Protein AF-A0AAE4SV20-F1 (afdb_monomer)

Mean predicted aligned error: 10.87 Å

Solvent-accessible surface area (backbone atoms only — not comparable to full-atom values): 6575 Å² total; per-residue (Å²): 108,73,64,51,38,49,32,28,48,52,28,30,52,19,31,52,41,28,34,58,25,25,77,67,68,39,29,68,63,13,32,51,26,28,52,53,27,50,54,28,48,50,54,37,52,72,72,39,57,82,88,39,70,65,32,53,52,49,54,52,50,49,49,48,36,53,50,26,35,57,27,17,76,68,74,36,56,45,90,57,42,65,64,46,33,52,52,30,47,52,52,27,53,54,43,52,51,51,55,66,70,57,62,90,67,77,57,73,74,61,60,56,64,64,65,69,76,77,81,81,84,86,130

pLDDT: mean 79.19, std 17.32, range [39.66, 94.44]

Organism: NCBI:txid38304

Sequence (123 aa):
MAGIVHEAQDTHLCALFIKAHGEGGDYECALSAANSAAEHLQAIQAELPATSPLARDAGMLAKFVRAAQRNLSQQRPADNPDELLELATYLKERLEGADMQHPRFPCMSCMQAKRGLRAKETI

Foldseek 3Di:
DVLLLVLLVLLLVLLVQLVVCLVVLVLVSNLVSLVSNLVSLVVNLVPDDPPDVLNVLSVVLNVQSVQSNVQSVVSHRRPCSPVSNVSSVVSNVVVVVVVVVPDPDDPPVVVVVVVVPPPDDDD

Structure (mmCIF, N/CA/C/O backbone):
data_AF-A0AAE4SV20-F1
#
_entry.id   AF-A0AAE4SV20-F1
#
loop_
_atom_site.group_PDB
_atom_site.id
_atom_site.type_symbol
_atom_site.label_atom_id
_atom_site.label_alt_id
_atom_site.label_comp_id
_atom_site.label_asym_id
_atom_site.label_entity_id
_atom_site.label_seq_id
_atom_site.pdbx_PDB_ins_code
_atom_site.Cartn_x
_atom_site.Cartn_y
_atom_site.Cartn_z
_atom_site.occupancy
_atom_site.B_iso_or_equiv
_atom_site.auth_seq_id
_atom_site.auth_comp_id
_atom_site.auth_asym_id
_atom_site.auth_atom_id
_atom_site.pdbx_PDB_model_num
ATOM 1 N N . MET A 1 1 ? -3.532 -4.154 19.473 1.00 58.47 1 MET A N 1
ATOM 2 C CA . MET A 1 1 ? -3.154 -2.890 18.802 1.00 58.47 1 MET A CA 1
ATOM 3 C C . MET A 1 1 ? -1.693 -2.879 18.375 1.00 58.47 1 MET A C 1
ATOM 5 O O . MET A 1 1 ? -1.462 -2.493 17.244 1.00 58.47 1 MET A O 1
ATOM 9 N N . ALA A 1 2 ? -0.743 -3.397 19.168 1.00 64.44 2 ALA A N 1
ATOM 10 C CA . ALA A 1 2 ? 0.655 -3.531 18.727 1.00 64.44 2 ALA A CA 1
ATOM 11 C C . ALA A 1 2 ? 0.847 -4.332 17.414 1.00 64.44 2 ALA A C 1
ATOM 13 O O . ALA A 1 2 ? 1.720 -3.977 16.635 1.00 64.44 2 ALA A O 1
ATOM 14 N N . GLY A 1 3 ? 0.013 -5.352 17.143 1.00 75.88 3 GLY A N 1
ATOM 15 C CA . GLY A 1 3 ? 0.014 -6.093 15.868 1.00 75.88 3 GLY A CA 1
ATOM 16 C C . GLY A 1 3 ? -0.294 -5.186 14.675 1.00 75.88 3 GLY A C 1
ATOM 17 O O . GLY A 1 3 ? 0.568 -4.960 13.842 1.00 75.88 3 GLY A O 1
ATOM 18 N N . ILE A 1 4 ? -1.465 -4.544 14.673 1.00 81.88 4 ILE A N 1
ATOM 19 C CA . ILE A 1 4 ? -1.888 -3.577 13.639 1.00 81.88 4 ILE A CA 1
ATOM 20 C C . ILE A 1 4 ? -0.873 -2.449 13.383 1.00 81.88 4 ILE A C 1
ATOM 22 O O . ILE A 1 4 ? -0.721 -2.008 12.247 1.00 81.88 4 ILE A O 1
ATOM 26 N N . VAL A 1 5 ? -0.197 -1.955 14.429 1.00 82.25 5 VAL A N 1
ATOM 27 C CA . VAL A 1 5 ? 0.846 -0.921 14.293 1.00 82.25 5 VAL A CA 1
ATOM 28 C C . VAL A 1 5 ? 2.073 -1.481 13.574 1.00 82.25 5 VAL A C 1
ATOM 30 O O . VAL A 1 5 ? 2.603 -0.819 12.686 1.00 82.25 5 VAL A O 1
ATOM 33 N N . HIS A 1 6 ? 2.494 -2.700 13.914 1.00 85.81 6 HIS A N 1
ATOM 34 C CA . HIS A 1 6 ? 3.606 -3.372 13.246 1.00 85.81 6 HIS A CA 1
ATOM 35 C C . HIS A 1 6 ? 3.292 -3.648 11.770 1.00 85.81 6 HIS A C 1
ATOM 37 O O . HIS A 1 6 ? 4.060 -3.257 10.897 1.00 85.81 6 HIS A O 1
ATOM 43 N N . GLU A 1 7 ? 2.101 -4.173 11.477 1.00 85.81 7 GLU A N 1
ATOM 44 C CA . GLU A 1 7 ? 1.644 -4.404 10.101 1.00 85.81 7 GLU A CA 1
ATOM 45 C C . GLU A 1 7 ? 1.592 -3.100 9.281 1.00 85.81 7 GLU A C 1
ATOM 47 O O . GLU A 1 7 ? 1.907 -3.072 8.089 1.00 85.81 7 GLU A O 1
ATOM 52 N N . ALA A 1 8 ? 1.220 -1.978 9.907 1.00 85.12 8 ALA A N 1
ATOM 53 C CA . ALA A 1 8 ? 1.215 -0.673 9.247 1.00 85.12 8 ALA A CA 1
ATOM 54 C C . ALA A 1 8 ? 2.629 -0.136 8.978 1.00 85.12 8 ALA A C 1
ATOM 56 O O . ALA A 1 8 ? 2.855 0.504 7.947 1.00 85.12 8 ALA A O 1
ATOM 57 N N . GLN A 1 9 ? 3.585 -0.412 9.867 1.00 88.62 9 GLN A N 1
ATOM 58 C CA . GLN A 1 9 ? 5.000 -0.102 9.649 1.00 88.62 9 GLN A CA 1
ATOM 59 C C . GLN A 1 9 ? 5.572 -0.923 8.492 1.00 88.62 9 GLN A C 1
ATOM 61 O O . GLN A 1 9 ? 6.211 -0.348 7.608 1.00 88.62 9 GLN A O 1
ATOM 66 N N . ASP A 1 10 ? 5.279 -2.220 8.446 1.00 88.06 10 ASP A N 1
ATOM 67 C CA . ASP A 1 10 ? 5.723 -3.101 7.366 1.00 88.06 10 ASP A CA 1
ATOM 68 C C . ASP A 1 10 ? 5.084 -2.718 6.025 1.00 88.06 10 ASP A C 1
ATOM 70 O O . ASP A 1 10 ? 5.766 -2.651 5.000 1.00 88.06 10 ASP A O 1
ATOM 74 N N . THR A 1 11 ? 3.803 -2.336 6.029 1.00 88.56 11 THR A N 1
ATOM 75 C CA . THR A 1 11 ? 3.128 -1.782 4.843 1.00 88.56 11 THR A CA 1
ATOM 76 C C . THR A 1 11 ? 3.817 -0.503 4.350 1.00 88.56 11 THR A C 1
ATOM 78 O O . THR A 1 11 ? 4.028 -0.330 3.147 1.00 88.56 11 THR A O 1
ATOM 81 N N . HIS A 1 12 ? 4.200 0.396 5.261 1.00 90.94 12 HIS A N 1
ATOM 82 C CA . HIS A 1 12 ? 4.921 1.626 4.927 1.00 90.94 12 HIS A CA 1
ATOM 83 C C . HIS A 1 12 ? 6.331 1.346 4.382 1.00 90.94 12 HIS A C 1
ATOM 85 O O . HIS A 1 12 ? 6.752 1.979 3.412 1.00 90.94 12 HIS A O 1
ATOM 91 N N . LEU A 1 13 ? 7.048 0.370 4.946 1.00 89.62 13 LEU A N 1
ATOM 92 C CA . LEU A 1 13 ? 8.325 -0.088 4.395 1.00 89.62 13 LEU A CA 1
ATOM 93 C C . LEU A 1 13 ? 8.141 -0.644 2.980 1.00 89.62 13 LEU A C 1
ATOM 95 O O . LEU A 1 13 ? 8.865 -0.241 2.072 1.00 89.62 13 LEU A O 1
ATOM 99 N N . CYS A 1 14 ? 7.129 -1.479 2.748 1.00 89.38 14 CYS A N 1
ATOM 100 C CA . CYS A 1 14 ? 6.841 -1.995 1.412 1.00 89.38 14 CYS A CA 1
ATOM 101 C C . CYS A 1 14 ? 6.531 -0.871 0.408 1.00 89.38 14 CYS A C 1
ATOM 103 O O . CYS A 1 14 ? 7.017 -0.911 -0.719 1.00 89.38 14 CYS A O 1
ATOM 105 N N . ALA A 1 15 ? 5.787 0.163 0.813 1.00 89.31 15 ALA A N 1
ATOM 106 C CA . ALA A 1 15 ? 5.512 1.331 -0.025 1.00 89.31 15 ALA A CA 1
ATOM 107 C C . ALA A 1 15 ? 6.792 2.073 -0.456 1.00 89.31 15 ALA A C 1
ATOM 109 O O . ALA A 1 15 ? 6.935 2.425 -1.630 1.00 89.31 15 ALA A O 1
ATOM 110 N N . LEU A 1 16 ? 7.747 2.256 0.465 1.00 91.06 16 LEU A N 1
ATOM 111 C CA . LEU A 1 16 ? 9.058 2.841 0.155 1.00 91.06 16 LEU A CA 1
ATOM 112 C C . LEU A 1 16 ? 9.823 2.000 -0.872 1.00 91.06 16 LEU A C 1
ATOM 114 O O . LEU A 1 16 ? 10.391 2.552 -1.815 1.00 91.06 16 LEU A O 1
ATOM 118 N N . PHE A 1 17 ? 9.804 0.674 -0.720 1.00 86.75 17 PHE A N 1
ATOM 119 C CA . PHE A 1 17 ? 10.452 -0.243 -1.659 1.00 86.75 17 PHE A CA 1
ATOM 120 C C . PHE A 1 17 ? 9.794 -0.221 -3.042 1.00 86.75 17 PHE A C 1
ATOM 122 O O . PHE A 1 17 ? 10.502 -0.149 -4.044 1.00 86.75 17 PHE A O 1
ATOM 129 N N . ILE A 1 18 ? 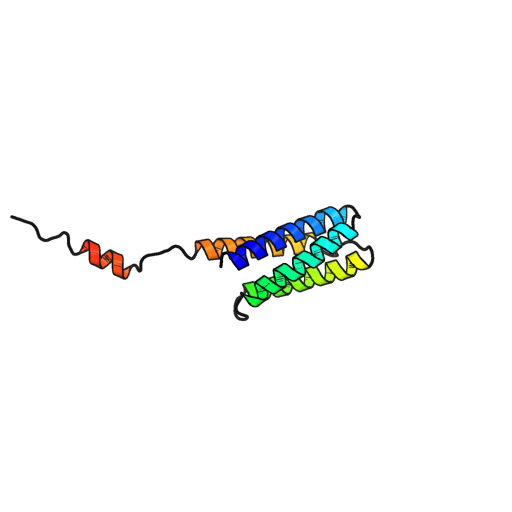8.459 -0.221 -3.116 1.00 86.75 18 ILE A N 1
ATOM 130 C CA . ILE A 1 18 ? 7.720 -0.119 -4.385 1.00 86.75 18 ILE A CA 1
ATOM 131 C C . ILE A 1 18 ? 8.113 1.157 -5.131 1.00 86.75 18 ILE A C 1
ATOM 133 O O . ILE A 1 18 ? 8.361 1.100 -6.334 1.00 86.75 18 ILE A O 1
ATOM 137 N N . LYS A 1 19 ? 8.206 2.290 -4.425 1.00 88.62 19 LYS A N 1
ATOM 138 C CA . LYS A 1 19 ? 8.637 3.558 -5.019 1.00 88.62 19 LYS A CA 1
ATOM 139 C C . LYS A 1 19 ? 10.088 3.486 -5.503 1.00 88.62 19 LYS A C 1
ATOM 141 O O . LYS A 1 19 ? 10.345 3.680 -6.687 1.00 88.62 19 LYS A O 1
ATOM 146 N N . ALA A 1 20 ? 11.021 3.148 -4.613 1.00 85.38 20 ALA A N 1
ATOM 147 C CA . ALA A 1 20 ? 12.453 3.164 -4.915 1.00 85.38 20 ALA A CA 1
ATOM 148 C C . ALA A 1 20 ? 12.840 2.192 -6.044 1.00 85.38 20 ALA A C 1
ATOM 150 O O . ALA A 1 20 ? 13.578 2.560 -6.958 1.00 85.38 20 ALA A O 1
ATOM 151 N N . HIS A 1 21 ? 12.324 0.962 -6.007 1.00 80.81 21 HIS A N 1
ATOM 152 C CA . HIS A 1 21 ? 12.645 -0.060 -7.005 1.00 80.81 21 HIS A CA 1
ATOM 153 C C . HIS A 1 21 ? 11.792 0.078 -8.274 1.00 80.81 21 HIS A C 1
ATOM 155 O O . HIS A 1 21 ? 12.290 -0.170 -9.371 1.00 80.81 21 HIS A O 1
ATOM 161 N N . GLY A 1 22 ? 10.543 0.544 -8.160 1.00 76.62 22 GLY A N 1
ATOM 162 C CA . GLY A 1 22 ? 9.675 0.803 -9.311 1.00 76.62 22 GLY A CA 1
ATOM 163 C C . GLY A 1 22 ? 10.182 1.943 -10.199 1.00 76.62 22 GLY A C 1
ATOM 164 O O . GLY A 1 22 ? 10.123 1.830 -11.423 1.00 76.62 22 GLY A O 1
ATOM 165 N N . GLU A 1 23 ? 10.732 3.005 -9.604 1.00 80.19 23 GLU A N 1
ATOM 166 C CA . GLU A 1 23 ? 11.403 4.093 -10.334 1.00 80.19 23 GLU A CA 1
ATOM 167 C C . GLU A 1 23 ? 12.774 3.660 -10.880 1.00 80.19 23 GLU A C 1
ATOM 169 O O . GLU A 1 23 ? 13.168 4.072 -11.970 1.00 80.19 23 GLU A O 1
ATOM 174 N N . GLY A 1 24 ? 13.478 2.784 -10.154 1.00 80.62 24 GLY A N 1
ATOM 175 C CA . GLY A 1 24 ? 14.770 2.220 -10.556 1.00 80.62 24 GLY A CA 1
ATOM 176 C C . GLY A 1 24 ? 14.705 1.140 -11.645 1.00 80.62 24 GLY A C 1
ATOM 177 O O . GLY A 1 24 ? 15.752 0.673 -12.089 1.00 80.62 24 GLY A O 1
ATOM 178 N N . GLY A 1 25 ? 13.505 0.735 -12.078 1.00 82.69 25 GLY A N 1
ATOM 179 C CA . GLY A 1 25 ? 13.304 -0.3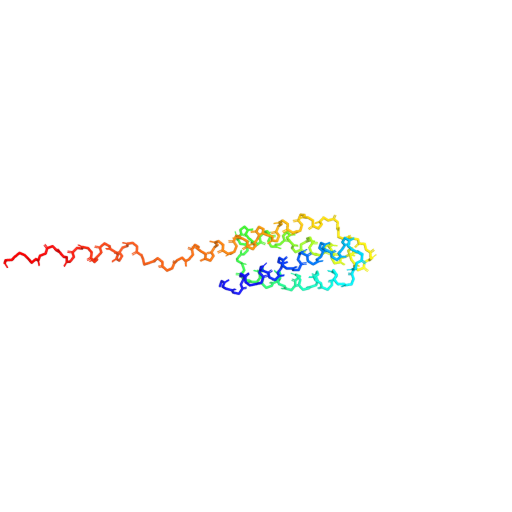23 -13.078 1.00 82.69 25 GLY A CA 1
ATOM 180 C C . GLY A 1 25 ? 13.482 -1.750 -12.545 1.00 82.69 25 GLY A C 1
ATOM 181 O O . GLY A 1 25 ? 13.445 -2.706 -13.318 1.00 82.69 25 GLY A O 1
ATOM 182 N N . ASP A 1 26 ? 13.645 -1.911 -11.233 1.00 88.56 26 ASP A N 1
ATOM 183 C CA . ASP A 1 26 ? 13.728 -3.202 -10.553 1.00 88.56 26 ASP A CA 1
ATOM 184 C C . ASP A 1 26 ? 12.319 -3.686 -10.178 1.00 88.56 26 ASP A C 1
ATOM 186 O O . ASP A 1 26 ? 11.859 -3.638 -9.031 1.00 88.56 26 ASP A O 1
ATOM 190 N N . TYR A 1 27 ? 11.584 -4.103 -11.208 1.00 86.62 27 TYR A N 1
ATOM 191 C CA . TYR A 1 27 ? 10.179 -4.473 -11.072 1.00 86.62 27 TYR A CA 1
ATOM 192 C C . TYR A 1 27 ? 9.965 -5.769 -10.284 1.00 86.62 27 TYR A C 1
ATOM 194 O O . TYR A 1 27 ? 8.893 -5.939 -9.708 1.00 86.62 27 TYR A O 1
ATOM 202 N N . GLU A 1 28 ? 10.956 -6.662 -10.213 1.00 87.38 28 GLU A N 1
ATOM 203 C CA . GLU A 1 28 ? 10.853 -7.907 -9.440 1.00 87.38 28 GLU A CA 1
ATOM 204 C C . GLU A 1 28 ? 10.894 -7.630 -7.933 1.00 87.38 28 GLU A C 1
ATOM 206 O O . GLU A 1 28 ? 10.015 -8.098 -7.199 1.00 87.38 28 GLU A O 1
ATOM 211 N N . CYS A 1 29 ? 11.841 -6.804 -7.470 1.00 85.88 29 CYS A N 1
ATOM 212 C CA . CYS A 1 29 ? 11.888 -6.391 -6.066 1.00 85.88 29 CYS A CA 1
ATOM 213 C C . CYS A 1 29 ? 10.664 -5.552 -5.686 1.00 85.88 29 CYS A C 1
ATOM 215 O O . CYS A 1 29 ? 10.057 -5.786 -4.637 1.00 85.88 29 CYS A O 1
ATOM 217 N N . ALA A 1 30 ? 10.249 -4.623 -6.555 1.00 88.56 30 ALA A N 1
ATOM 218 C CA . ALA A 1 30 ? 9.046 -3.826 -6.327 1.00 88.56 30 ALA A CA 1
ATOM 219 C C . A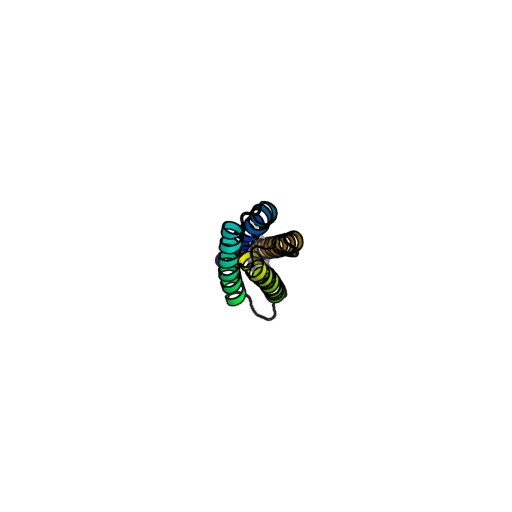LA A 1 30 ? 7.776 -4.697 -6.270 1.00 88.56 30 ALA A C 1
ATOM 221 O O . ALA A 1 30 ? 6.902 -4.459 -5.436 1.00 88.56 30 ALA A O 1
ATOM 222 N N . LEU A 1 31 ? 7.663 -5.724 -7.123 1.00 91.25 31 LEU A N 1
ATOM 223 C CA . LEU A 1 31 ? 6.521 -6.642 -7.119 1.00 91.25 31 LEU A CA 1
ATOM 224 C C . LEU A 1 31 ? 6.494 -7.499 -5.850 1.00 91.25 31 LEU A C 1
ATOM 226 O O . LEU A 1 31 ? 5.423 -7.693 -5.277 1.00 91.25 31 LEU A O 1
ATOM 230 N N . SER A 1 32 ? 7.654 -7.977 -5.392 1.00 91.75 32 SER A N 1
ATOM 231 C CA . SER A 1 32 ? 7.772 -8.701 -4.121 1.00 91.75 32 SER A CA 1
ATOM 232 C C . SER A 1 32 ? 7.290 -7.840 -2.950 1.00 91.75 32 SER A C 1
ATOM 234 O O . SER A 1 32 ? 6.418 -8.262 -2.191 1.00 91.75 32 SER A O 1
ATOM 236 N N . ALA A 1 33 ? 7.745 -6.583 -2.882 1.00 90.81 33 ALA A N 1
ATOM 237 C CA . ALA A 1 33 ? 7.283 -5.625 -1.880 1.00 90.81 33 ALA A CA 1
ATOM 238 C C . ALA A 1 33 ? 5.769 -5.363 -1.975 1.00 90.81 33 ALA A C 1
ATOM 240 O O . ALA A 1 33 ? 5.087 -5.292 -0.955 1.00 90.81 33 ALA A O 1
ATOM 241 N N . ALA A 1 34 ? 5.208 -5.276 -3.185 1.00 91.62 34 ALA A N 1
ATOM 242 C CA . ALA A 1 34 ? 3.767 -5.122 -3.373 1.00 91.62 34 ALA A CA 1
ATOM 243 C C . ALA A 1 34 ? 2.966 -6.354 -2.909 1.00 91.62 34 ALA A C 1
ATOM 245 O O . ALA A 1 34 ? 1.864 -6.204 -2.384 1.00 91.62 34 ALA A O 1
ATOM 246 N N . ASN A 1 35 ? 3.514 -7.562 -3.052 1.00 92.62 35 ASN A N 1
ATOM 247 C CA . ASN A 1 35 ? 2.895 -8.779 -2.523 1.00 92.62 35 ASN A CA 1
ATOM 248 C C . ASN A 1 35 ? 2.903 -8.794 -0.993 1.00 92.62 35 ASN A C 1
ATOM 250 O O . ASN A 1 35 ? 1.847 -8.995 -0.398 1.00 92.62 35 ASN A O 1
ATOM 254 N N . SER A 1 36 ? 4.039 -8.484 -0.366 1.00 92.25 36 SER A N 1
ATOM 255 C CA . SER A 1 36 ? 4.123 -8.354 1.093 1.00 92.25 36 SER A CA 1
ATOM 256 C C . SER A 1 36 ? 3.184 -7.269 1.626 1.00 92.25 36 SER A C 1
ATOM 258 O O . SER A 1 36 ? 2.423 -7.518 2.557 1.00 92.25 36 SER A O 1
ATOM 260 N N . ALA A 1 37 ? 3.126 -6.097 0.982 1.00 91.44 37 ALA A N 1
ATOM 261 C CA . ALA A 1 37 ? 2.190 -5.035 1.357 1.00 91.44 37 ALA A CA 1
ATOM 262 C C . ALA A 1 37 ? 0.729 -5.511 1.357 1.00 91.44 37 ALA A C 1
ATOM 264 O O . ALA A 1 37 ? -0.054 -5.109 2.215 1.00 91.44 37 ALA A O 1
ATOM 265 N N . ALA A 1 38 ? 0.346 -6.359 0.397 1.00 93.31 38 ALA A N 1
ATOM 266 C CA . ALA A 1 38 ? -1.008 -6.895 0.323 1.00 93.31 38 ALA A CA 1
ATOM 267 C C . ALA A 1 38 ? -1.330 -7.824 1.506 1.00 93.31 38 ALA A C 1
ATOM 269 O O . ALA A 1 38 ? -2.446 -7.765 2.026 1.00 93.31 38 ALA A O 1
ATOM 270 N N . GLU A 1 39 ? -0.367 -8.635 1.949 1.00 91.56 39 GLU A N 1
ATOM 271 C CA . GLU A 1 39 ? -0.510 -9.509 3.120 1.00 91.56 39 GLU A CA 1
ATOM 272 C C . GLU A 1 39 ? -0.672 -8.688 4.406 1.00 91.56 39 GLU A C 1
ATOM 274 O O . GLU A 1 39 ? -1.648 -8.879 5.139 1.00 91.56 39 GLU A O 1
ATOM 279 N N . HIS A 1 40 ? 0.197 -7.695 4.618 1.00 90.88 40 HIS A N 1
ATOM 280 C CA . HIS A 1 40 ? 0.117 -6.794 5.772 1.00 90.88 40 HIS A CA 1
ATOM 281 C C . HIS A 1 40 ? -1.206 -6.013 5.801 1.00 90.88 40 HIS A C 1
ATOM 283 O O . HIS A 1 40 ? -1.884 -5.917 6.827 1.00 90.88 40 HIS A O 1
ATOM 289 N N . LEU A 1 41 ? -1.665 -5.520 4.646 1.00 90.81 41 LEU A N 1
ATOM 290 C CA . LEU A 1 41 ? -2.956 -4.836 4.538 1.00 90.81 41 LEU A CA 1
ATOM 291 C C . LEU A 1 41 ? -4.149 -5.746 4.822 1.00 90.81 41 LEU A C 1
ATOM 293 O O . LEU A 1 41 ? -5.182 -5.260 5.293 1.00 90.81 41 LEU A O 1
ATOM 297 N N . GLN A 1 42 ? -4.045 -7.039 4.525 1.00 89.94 42 GLN A N 1
ATOM 298 C CA . GLN A 1 42 ? -5.083 -8.003 4.866 1.00 89.94 42 GLN A CA 1
ATOM 299 C C . GLN A 1 42 ? -5.138 -8.237 6.380 1.00 89.94 42 GLN A C 1
ATOM 301 O O . GLN A 1 42 ? -6.239 -8.283 6.935 1.00 89.94 42 GLN A O 1
ATOM 306 N N . ALA A 1 43 ? -3.985 -8.306 7.052 1.00 89.38 43 ALA A N 1
ATOM 307 C CA . ALA A 1 43 ? -3.910 -8.384 8.511 1.00 89.38 43 ALA A CA 1
ATOM 308 C C . ALA A 1 43 ? -4.515 -7.133 9.176 1.00 89.38 43 ALA A C 1
ATOM 310 O O . ALA A 1 43 ? -5.394 -7.247 10.033 1.00 89.38 43 ALA A O 1
ATOM 311 N N . ILE A 1 44 ? -4.157 -5.935 8.695 1.00 87.50 44 ILE A N 1
ATOM 312 C CA . ILE A 1 44 ? -4.721 -4.664 9.181 1.00 87.50 44 ILE A CA 1
ATOM 313 C C . ILE A 1 44 ? -6.247 -4.634 9.019 1.00 87.50 44 ILE A C 1
ATOM 315 O O . ILE A 1 44 ? -6.965 -4.271 9.950 1.00 87.50 44 ILE A O 1
ATOM 319 N N . GLN A 1 45 ? -6.767 -5.023 7.852 1.00 86.88 45 GLN A N 1
ATOM 320 C CA . GLN A 1 45 ? -8.212 -5.035 7.596 1.00 86.88 45 GLN A CA 1
ATOM 321 C C . GLN A 1 45 ? -8.965 -6.071 8.438 1.00 86.88 45 GLN A C 1
ATOM 323 O O . GLN A 1 45 ? -10.131 -5.846 8.756 1.00 86.88 45 GLN A O 1
ATOM 328 N N . ALA A 1 46 ? -8.327 -7.187 8.799 1.00 87.25 46 ALA A N 1
ATOM 329 C CA . ALA A 1 46 ? -8.925 -8.197 9.668 1.00 87.25 46 ALA A CA 1
ATOM 330 C C . ALA A 1 46 ? -9.033 -7.722 11.127 1.00 87.25 46 ALA A C 1
ATOM 332 O O . ALA A 1 46 ? -9.977 -8.094 11.825 1.00 87.25 46 ALA A O 1
ATOM 333 N N . GLU A 1 47 ? -8.093 -6.891 11.584 1.00 86.38 47 GLU A N 1
ATOM 334 C CA . GLU A 1 47 ? -8.097 -6.341 12.945 1.00 86.38 47 GLU A CA 1
ATOM 335 C C . GLU A 1 47 ? -8.898 -5.034 13.079 1.00 86.38 47 GLU A C 1
ATOM 337 O O . GLU A 1 47 ? -9.378 -4.712 14.171 1.00 86.38 47 GLU A O 1
ATOM 342 N N . LEU A 1 48 ? -9.068 -4.266 11.997 1.00 85.12 48 LEU A N 1
ATOM 343 C CA . LEU A 1 48 ? -9.817 -3.010 12.024 1.00 85.12 48 LEU A CA 1
ATOM 344 C C . LEU A 1 48 ? -11.334 -3.222 11.860 1.00 85.12 48 LEU A C 1
ATOM 346 O O . LEU A 1 48 ? -11.779 -3.895 10.931 1.00 85.12 48 LEU A O 1
ATOM 350 N N . PRO A 1 49 ? -12.177 -2.568 12.684 1.00 82.94 49 PRO A N 1
ATOM 351 C CA . PRO A 1 49 ? -13.619 -2.607 12.482 1.00 82.94 49 PRO A CA 1
ATOM 352 C C . PRO A 1 49 ? -14.003 -1.859 11.200 1.00 82.94 49 PRO A C 1
ATOM 354 O O . PRO A 1 49 ? -13.550 -0.740 10.966 1.00 82.94 49 PRO A O 1
ATOM 357 N N . ALA A 1 50 ? -14.909 -2.436 10.404 1.00 80.81 50 ALA A N 1
ATOM 358 C CA . ALA A 1 50 ? -15.337 -1.888 9.109 1.00 80.81 50 ALA A CA 1
ATOM 359 C C . ALA A 1 50 ? -15.978 -0.485 9.182 1.00 80.81 50 ALA A C 1
ATOM 361 O O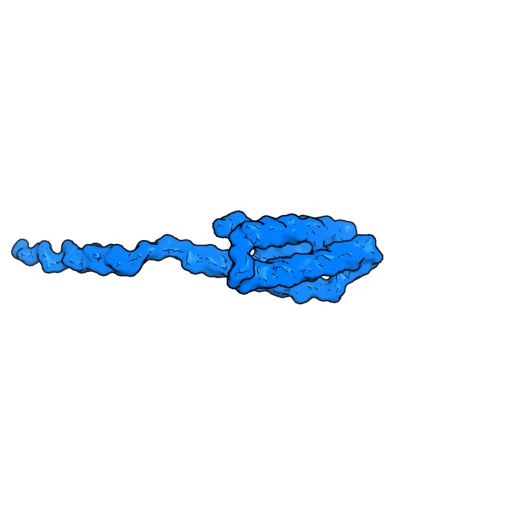 . ALA A 1 50 ? -16.072 0.212 8.176 1.00 80.81 50 ALA A O 1
ATOM 362 N N . THR A 1 51 ? -16.419 -0.057 10.367 1.00 83.94 51 THR A N 1
ATOM 363 C CA . THR A 1 51 ? -16.950 1.292 10.621 1.00 83.94 51 THR A CA 1
ATOM 364 C C . THR A 1 51 ? -15.856 2.337 10.855 1.00 83.94 51 THR A C 1
ATOM 366 O O . THR A 1 51 ? -16.153 3.531 10.900 1.00 83.94 51 THR A O 1
ATOM 369 N N . SER A 1 52 ? -14.598 1.915 11.016 1.00 82.94 52 SER A N 1
ATOM 370 C CA . SER A 1 52 ? -13.468 2.812 11.231 1.00 82.94 52 SER A CA 1
ATOM 371 C C . SER A 1 52 ? -13.076 3.524 9.934 1.00 82.94 52 SER A C 1
ATOM 373 O O . SER A 1 52 ? -12.940 2.868 8.898 1.00 82.94 52 SER A O 1
ATOM 375 N N . PRO A 1 53 ? -12.791 4.840 9.972 1.00 83.81 53 PRO A N 1
ATOM 376 C CA . PRO A 1 53 ? -12.201 5.532 8.827 1.00 83.81 53 PRO A CA 1
ATOM 377 C C . PRO A 1 53 ? -10.870 4.893 8.396 1.00 83.81 53 PRO A C 1
ATOM 379 O O . PRO A 1 53 ? -10.606 4.799 7.205 1.00 83.81 53 PRO A O 1
ATOM 382 N N . LEU A 1 54 ? -10.101 4.321 9.333 1.00 86.94 54 LEU A N 1
ATOM 383 C CA . LEU A 1 54 ? -8.842 3.634 9.022 1.00 86.94 54 LEU A CA 1
ATOM 384 C C . LEU A 1 54 ? -9.047 2.357 8.199 1.00 86.94 54 LEU A C 1
ATOM 386 O O . LEU A 1 54 ? -8.194 2.015 7.388 1.00 86.94 54 LEU A O 1
ATOM 390 N N . ALA A 1 55 ? -10.179 1.661 8.364 1.00 87.56 55 ALA A N 1
ATOM 391 C CA . ALA A 1 55 ? -10.503 0.497 7.539 1.00 87.56 55 ALA A CA 1
ATOM 392 C C . ALA A 1 55 ? -10.798 0.919 6.090 1.00 87.56 55 ALA A C 1
ATOM 394 O O . ALA A 1 55 ? -10.413 0.232 5.142 1.00 87.56 55 ALA A O 1
ATOM 395 N N . ARG A 1 56 ? -11.435 2.085 5.908 1.00 89.81 56 ARG A N 1
ATOM 396 C CA . ARG A 1 56 ? -11.650 2.684 4.585 1.00 89.81 56 ARG A CA 1
ATOM 397 C C . ARG A 1 56 ? -10.323 3.075 3.933 1.00 89.81 56 ARG A C 1
ATOM 399 O O . ARG A 1 56 ? -10.137 2.776 2.754 1.00 89.81 56 ARG A O 1
ATOM 406 N N . ASP A 1 57 ? -9.423 3.700 4.686 1.00 89.94 57 ASP A N 1
ATOM 407 C CA . ASP A 1 57 ? -8.113 4.135 4.190 1.00 89.94 57 ASP A CA 1
ATOM 408 C C . ASP A 1 57 ? -7.212 2.932 3.857 1.00 89.94 57 ASP A C 1
ATOM 410 O O . ASP A 1 57 ? -6.631 2.886 2.773 1.00 89.94 57 ASP A O 1
ATOM 414 N N . ALA A 1 58 ? -7.198 1.889 4.699 1.00 90.25 58 ALA A N 1
ATOM 415 C CA . ALA A 1 58 ? -6.526 0.616 4.409 1.00 90.25 58 ALA A CA 1
ATOM 416 C C . ALA A 1 58 ? -7.082 -0.047 3.137 1.00 90.25 58 ALA A C 1
ATOM 418 O O . ALA A 1 58 ? -6.327 -0.544 2.302 1.00 90.25 58 ALA A O 1
ATOM 419 N N . GLY A 1 59 ? -8.403 -0.006 2.944 1.00 92.44 59 GLY A N 1
ATOM 420 C CA . GLY A 1 59 ? -9.046 -0.502 1.728 1.00 92.44 59 GLY A CA 1
ATOM 421 C C . GLY A 1 59 ? -8.702 0.316 0.477 1.00 92.44 59 GLY A C 1
ATOM 422 O O . GLY A 1 59 ? -8.631 -0.237 -0.622 1.00 92.44 59 GLY A O 1
ATOM 423 N N . MET A 1 60 ? -8.470 1.625 0.613 1.00 92.75 60 MET A N 1
ATOM 424 C CA . MET A 1 60 ? -7.964 2.460 -0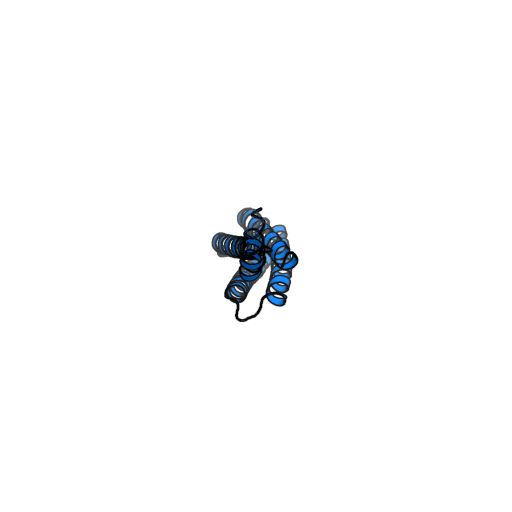.479 1.00 92.75 60 MET A CA 1
ATOM 425 C C . MET A 1 60 ? -6.508 2.104 -0.803 1.00 92.75 60 MET A C 1
ATOM 427 O O . MET A 1 60 ? -6.189 1.882 -1.971 1.00 92.75 60 MET A O 1
ATOM 431 N N . LEU A 1 61 ? -5.662 1.943 0.215 1.00 92.50 61 LEU A N 1
ATOM 432 C CA . LEU A 1 61 ? -4.264 1.544 0.054 1.00 92.50 61 LEU A CA 1
ATOM 433 C C . LEU A 1 61 ? -4.132 0.162 -0.607 1.00 92.50 61 LEU A C 1
ATOM 435 O O . LEU A 1 61 ? -3.337 -0.010 -1.527 1.00 92.50 61 LEU A O 1
ATOM 439 N N . ALA A 1 62 ? -4.996 -0.793 -0.255 1.00 93.75 62 ALA A N 1
ATOM 440 C CA . ALA A 1 62 ? -5.043 -2.107 -0.899 1.00 93.75 62 ALA A CA 1
ATOM 441 C C . ALA A 1 62 ? -5.358 -2.036 -2.405 1.00 93.75 62 ALA A C 1
ATOM 443 O O . ALA A 1 62 ? -4.870 -2.859 -3.183 1.00 93.75 62 ALA A O 1
ATOM 444 N N . LYS A 1 63 ? -6.142 -1.044 -2.853 1.00 93.69 63 LYS A N 1
ATOM 445 C CA . LYS A 1 63 ? -6.384 -0.821 -4.289 1.00 93.69 63 LYS A CA 1
ATOM 446 C C . LYS A 1 63 ? -5.136 -0.298 -4.992 1.00 93.69 63 LYS A C 1
ATOM 448 O O . LYS A 1 63 ? -4.839 -0.779 -6.083 1.00 93.69 63 LYS A O 1
ATOM 453 N N . PHE A 1 64 ? -4.406 0.628 -4.368 1.00 91.44 64 PHE A N 1
ATOM 454 C CA . PHE A 1 64 ? -3.132 1.123 -4.894 1.00 91.44 64 PHE A CA 1
ATOM 455 C C . PHE A 1 64 ? -2.094 0.006 -4.996 1.00 91.44 64 PHE A C 1
ATOM 457 O O . PHE A 1 64 ? -1.498 -0.172 -6.054 1.00 91.44 64 PHE A O 1
ATOM 464 N N . VAL A 1 65 ? -1.948 -0.811 -3.949 1.00 93.12 65 VAL A N 1
ATOM 465 C CA . VAL A 1 65 ? -1.047 -1.974 -3.958 1.00 93.12 65 VAL A CA 1
ATOM 466 C C . VAL A 1 65 ? -1.431 -2.961 -5.061 1.00 93.12 65 VAL A C 1
ATOM 468 O O . VAL A 1 65 ? -0.570 -3.398 -5.820 1.00 93.12 65 VAL A O 1
ATOM 471 N N . ARG A 1 66 ? -2.725 -3.251 -5.242 1.00 93.69 66 ARG A N 1
ATOM 472 C CA . ARG A 1 66 ? -3.192 -4.129 -6.327 1.00 93.69 66 ARG A CA 1
ATOM 473 C C . ARG A 1 66 ? -2.916 -3.554 -7.720 1.00 93.69 66 ARG A C 1
ATOM 475 O O . ARG A 1 66 ? -2.585 -4.307 -8.637 1.00 93.69 66 ARG A O 1
ATOM 482 N N . ALA A 1 67 ? -3.065 -2.242 -7.897 1.00 92.50 67 ALA A N 1
ATOM 483 C CA . ALA A 1 67 ? -2.700 -1.571 -9.142 1.00 92.50 67 ALA A CA 1
ATOM 484 C C . ALA A 1 67 ? -1.186 -1.668 -9.393 1.00 92.50 67 ALA A C 1
ATOM 486 O O . ALA A 1 67 ? -0.777 -2.064 -10.485 1.00 92.50 67 ALA A O 1
ATOM 487 N N . ALA A 1 68 ? -0.368 -1.428 -8.363 1.00 90.50 68 ALA A N 1
ATOM 488 C CA . ALA A 1 68 ? 1.081 -1.590 -8.429 1.00 90.50 68 ALA A CA 1
ATOM 489 C C . ALA A 1 68 ? 1.471 -3.028 -8.811 1.00 90.50 68 ALA A C 1
ATOM 491 O O . ALA A 1 68 ? 2.208 -3.210 -9.773 1.00 90.50 68 ALA A O 1
ATOM 492 N N . GLN A 1 69 ? 0.907 -4.059 -8.169 1.00 93.81 69 GLN A N 1
ATOM 493 C CA . GLN A 1 69 ? 1.144 -5.468 -8.528 1.00 93.81 69 GLN A CA 1
ATOM 494 C C . GLN A 1 69 ? 0.843 -5.749 -10.008 1.00 93.81 69 GLN A C 1
ATOM 496 O O . GLN A 1 69 ? 1.627 -6.395 -10.711 1.00 93.81 69 GLN A O 1
ATOM 501 N N . ARG A 1 70 ? -0.296 -5.254 -10.508 1.00 94.44 70 ARG A N 1
ATOM 502 C CA . ARG A 1 70 ? -0.691 -5.435 -11.910 1.00 94.44 70 ARG A CA 1
ATOM 503 C C . ARG A 1 70 ? 0.283 -4.760 -12.873 1.00 94.44 70 ARG A C 1
ATOM 505 O O . ARG A 1 70 ? 0.602 -5.352 -13.899 1.00 94.44 70 ARG A O 1
ATOM 512 N N . ASN A 1 71 ? 0.747 -3.556 -12.568 1.00 92.06 71 ASN A N 1
ATOM 513 C CA . ASN A 1 71 ? 1.671 -2.848 -13.449 1.00 92.06 71 ASN A CA 1
ATOM 514 C C . ASN A 1 71 ? 3.069 -3.464 -13.396 1.00 92.06 71 ASN A C 1
ATOM 516 O O . ASN A 1 71 ? 3.643 -3.762 -14.441 1.00 92.06 71 ASN A O 1
ATOM 520 N N . LEU A 1 72 ? 3.571 -3.760 -12.19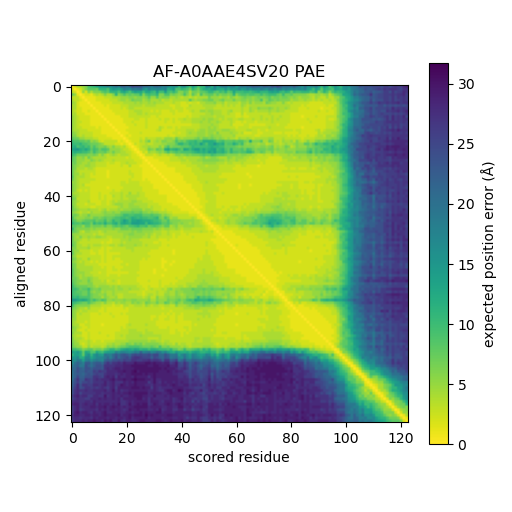9 1.00 90.88 72 LEU A N 1
ATOM 521 C CA . LEU A 1 72 ? 4.901 -4.330 -11.993 1.00 90.88 72 LEU A CA 1
ATOM 522 C C . LEU A 1 72 ? 5.019 -5.735 -12.600 1.00 90.88 72 LEU A C 1
ATOM 524 O O . LEU A 1 72 ? 6.013 -6.039 -13.252 1.00 90.88 72 LEU A O 1
ATOM 528 N N . SER A 1 73 ? 3.971 -6.563 -12.505 1.00 91.69 73 SER A N 1
ATOM 529 C CA . SER A 1 73 ? 3.918 -7.859 -13.212 1.00 91.69 73 SER A CA 1
ATOM 530 C C . SER A 1 73 ? 3.935 -7.729 -14.740 1.00 91.69 73 SER A C 1
ATOM 532 O O . SER A 1 73 ? 4.345 -8.655 -15.435 1.00 91.69 73 SER A O 1
ATOM 534 N N . GLN A 1 74 ? 3.525 -6.577 -15.272 1.00 92.38 74 GLN A N 1
ATOM 535 C CA . GLN A 1 74 ? 3.623 -6.237 -16.693 1.00 92.38 74 GLN A CA 1
ATOM 536 C C . GLN A 1 74 ? 4.922 -5.494 -17.035 1.00 92.38 74 GLN A C 1
ATOM 538 O O . GLN A 1 74 ? 5.036 -4.972 -18.144 1.00 92.38 74 GLN A O 1
ATOM 543 N N . GLN A 1 75 ? 5.879 -5.434 -16.102 1.00 89.44 75 GLN A N 1
ATOM 544 C CA . GLN A 1 75 ? 7.116 -4.654 -16.206 1.00 89.44 75 GLN A CA 1
ATOM 545 C C . GLN A 1 75 ? 6.861 -3.172 -16.506 1.00 89.44 75 GLN A C 1
ATOM 547 O O . GLN A 1 75 ? 7.525 -2.549 -17.334 1.00 89.44 75 GLN A O 1
ATOM 552 N N . ARG A 1 76 ? 5.843 -2.611 -15.853 1.00 88.38 76 ARG A N 1
ATOM 553 C CA . ARG A 1 76 ? 5.525 -1.186 -15.884 1.00 88.38 76 ARG A CA 1
ATOM 554 C C . ARG A 1 76 ? 5.723 -0.594 -14.493 1.00 88.38 76 ARG A C 1
ATOM 556 O O . ARG A 1 76 ? 5.446 -1.280 -13.507 1.00 88.38 76 ARG A O 1
ATOM 563 N N . PRO A 1 77 ? 6.150 0.673 -14.400 1.00 83.12 77 PRO A N 1
ATOM 564 C CA . PRO A 1 77 ? 6.196 1.368 -13.123 1.00 83.12 77 PRO A CA 1
ATOM 565 C C . PRO A 1 77 ? 4.807 1.403 -12.471 1.00 83.12 77 PRO A C 1
ATOM 567 O O . PRO A 1 77 ? 3.772 1.348 -13.146 1.00 83.12 77 PRO A O 1
ATOM 570 N N . ALA A 1 78 ? 4.785 1.481 -11.141 1.00 86.50 78 ALA A N 1
ATOM 571 C CA . ALA A 1 78 ? 3.555 1.764 -10.412 1.00 86.50 78 ALA A CA 1
ATOM 572 C C . ALA A 1 78 ? 2.995 3.120 -10.880 1.00 86.50 78 ALA A C 1
ATOM 574 O O . ALA A 1 78 ? 3.774 4.039 -11.112 1.00 86.50 78 ALA A O 1
ATOM 575 N N . ASP A 1 79 ? 1.671 3.238 -11.034 1.00 84.19 79 ASP A N 1
ATOM 576 C CA . ASP A 1 79 ? 1.066 4.459 -11.595 1.00 84.19 79 ASP A CA 1
ATOM 577 C C . ASP A 1 79 ? 1.351 5.687 -10.714 1.00 84.19 79 ASP A C 1
ATOM 579 O O . ASP A 1 79 ? 1.905 6.670 -11.193 1.00 84.19 79 ASP A O 1
ATOM 583 N N . ASN A 1 80 ? 1.028 5.600 -9.417 1.00 86.62 80 ASN A N 1
ATOM 584 C CA . ASN A 1 80 ? 1.163 6.699 -8.455 1.00 86.62 80 ASN A CA 1
ATOM 585 C C . ASN A 1 80 ? 1.894 6.223 -7.180 1.00 86.62 80 ASN A C 1
ATOM 587 O O . ASN A 1 80 ? 1.255 6.014 -6.143 1.00 86.62 80 ASN A O 1
ATOM 591 N N . PRO A 1 81 ? 3.220 5.997 -7.229 1.00 85.12 81 PRO A N 1
ATOM 592 C CA . PRO A 1 81 ? 3.976 5.515 -6.074 1.00 85.12 81 PRO A CA 1
ATOM 593 C C . PRO A 1 81 ? 4.039 6.544 -4.931 1.00 85.12 81 PRO A C 1
ATOM 595 O O . PRO A 1 81 ? 4.105 6.147 -3.769 1.00 85.12 81 PRO A O 1
ATOM 598 N N . ASP A 1 82 ? 3.963 7.845 -5.235 1.00 89.88 82 ASP A N 1
ATOM 599 C CA . ASP A 1 82 ? 3.906 8.919 -4.234 1.00 89.88 82 ASP A CA 1
ATOM 600 C C . ASP A 1 82 ? 2.624 8.877 -3.399 1.00 89.88 82 ASP A C 1
ATOM 602 O O . ASP A 1 82 ? 2.693 8.809 -2.176 1.00 89.88 82 ASP A O 1
ATOM 606 N N . GLU A 1 83 ? 1.456 8.840 -4.046 1.00 90.44 83 GLU A N 1
ATOM 607 C CA . GLU A 1 83 ? 0.161 8.769 -3.351 1.00 90.44 83 GLU A CA 1
ATOM 608 C C . GLU A 1 83 ? 0.035 7.483 -2.521 1.00 90.44 83 GLU A C 1
ATOM 610 O O . GLU A 1 83 ? -0.509 7.497 -1.414 1.00 90.44 83 GLU A O 1
ATOM 615 N N . LEU A 1 84 ? 0.573 6.368 -3.034 1.00 91.31 84 LEU A N 1
ATOM 616 C CA . LEU A 1 84 ? 0.651 5.103 -2.302 1.00 91.31 84 LEU A CA 1
ATOM 617 C C . LEU A 1 84 ? 1.465 5.280 -1.011 1.00 91.31 84 LEU A C 1
ATOM 619 O O . LEU A 1 84 ? 1.012 4.868 0.062 1.00 91.31 84 LEU A O 1
ATOM 623 N N . LEU A 1 85 ? 2.638 5.912 -1.098 1.00 92.00 85 LEU A N 1
ATOM 624 C CA . LEU A 1 85 ? 3.509 6.159 0.049 1.00 92.00 85 LEU A CA 1
ATOM 625 C C . LEU A 1 85 ? 2.900 7.149 1.049 1.00 92.00 85 LEU A C 1
ATOM 627 O O . LEU A 1 85 ? 2.963 6.906 2.256 1.00 92.00 85 LEU A O 1
ATOM 631 N N . GLU A 1 86 ? 2.290 8.236 0.580 1.00 92.88 86 GLU A N 1
ATOM 632 C CA . GLU A 1 86 ? 1.612 9.207 1.444 1.00 92.88 86 GLU A CA 1
ATOM 633 C C . GLU A 1 86 ? 0.484 8.547 2.241 1.00 92.88 86 GLU A C 1
ATOM 635 O O . GLU A 1 86 ? 0.402 8.717 3.460 1.00 92.88 86 GLU A O 1
ATOM 640 N N . LEU A 1 87 ? -0.345 7.727 1.588 1.00 91.56 87 LEU A N 1
ATOM 641 C CA . LEU A 1 87 ? -1.444 7.035 2.256 1.00 91.56 87 LEU A CA 1
ATOM 642 C C . LEU A 1 87 ? -0.943 5.980 3.255 1.00 91.56 87 LEU A C 1
ATOM 644 O O . LEU A 1 87 ? -1.499 5.860 4.348 1.00 91.56 87 LEU A O 1
ATOM 648 N N . ALA A 1 88 ? 0.126 5.249 2.923 1.00 91.75 88 ALA A N 1
ATOM 649 C CA . ALA A 1 88 ? 0.772 4.320 3.852 1.00 91.75 88 ALA A CA 1
ATOM 650 C C . ALA A 1 88 ? 1.368 5.044 5.072 1.00 91.75 88 ALA A C 1
ATOM 652 O O . ALA A 1 88 ? 1.226 4.577 6.204 1.00 91.75 88 ALA A O 1
ATOM 653 N N . THR A 1 89 ? 1.977 6.212 4.855 1.00 91.44 89 THR A N 1
ATOM 654 C CA . THR A 1 89 ? 2.526 7.066 5.919 1.00 91.44 89 THR A CA 1
ATOM 655 C C . THR A 1 89 ? 1.419 7.557 6.839 1.00 91.44 89 THR A C 1
ATOM 657 O O . THR A 1 89 ? 1.502 7.368 8.053 1.00 91.44 89 THR A O 1
ATOM 660 N N . TYR A 1 90 ? 0.346 8.097 6.259 1.00 90.25 90 TYR A N 1
ATOM 661 C CA . TYR A 1 90 ? -0.829 8.542 6.996 1.00 90.25 90 TYR A CA 1
ATOM 662 C C . TYR A 1 90 ? -1.416 7.415 7.852 1.00 90.25 90 TYR A C 1
ATOM 664 O O . TYR A 1 90 ? -1.674 7.601 9.041 1.00 90.25 90 TYR A O 1
ATOM 672 N N . LEU A 1 91 ? -1.598 6.225 7.275 1.00 89.50 91 LEU A N 1
ATOM 673 C CA . LEU A 1 91 ? -2.184 5.090 7.984 1.00 89.50 91 LEU A CA 1
ATOM 674 C C . LEU A 1 91 ? -1.310 4.638 9.163 1.00 89.50 91 LEU A C 1
ATOM 676 O O . LEU A 1 91 ? -1.831 4.426 10.262 1.00 89.50 91 LEU A O 1
ATOM 680 N N . LYS A 1 92 ? 0.010 4.565 8.959 1.00 91.00 92 LYS A N 1
ATOM 681 C CA . LYS A 1 92 ? 0.992 4.266 10.009 1.00 91.00 92 LYS A CA 1
ATOM 682 C C . LYS A 1 92 ? 0.922 5.288 11.144 1.00 91.00 92 LYS A C 1
ATOM 684 O O . LYS A 1 92 ? 0.702 4.907 12.290 1.00 91.00 92 LYS A O 1
ATOM 689 N N . GLU A 1 93 ? 1.022 6.579 10.833 1.00 89.25 93 GLU A N 1
ATOM 690 C CA . GLU A 1 93 ? 0.999 7.653 11.838 1.00 89.25 93 GLU A CA 1
ATOM 691 C C . GLU A 1 93 ? -0.312 7.682 12.630 1.00 89.25 93 GLU A C 1
ATOM 693 O O . GLU A 1 93 ? -0.324 7.928 13.838 1.00 89.25 93 GLU A O 1
ATOM 698 N N . ARG A 1 94 ? -1.441 7.403 11.972 1.00 88.44 94 ARG A N 1
ATOM 699 C CA . 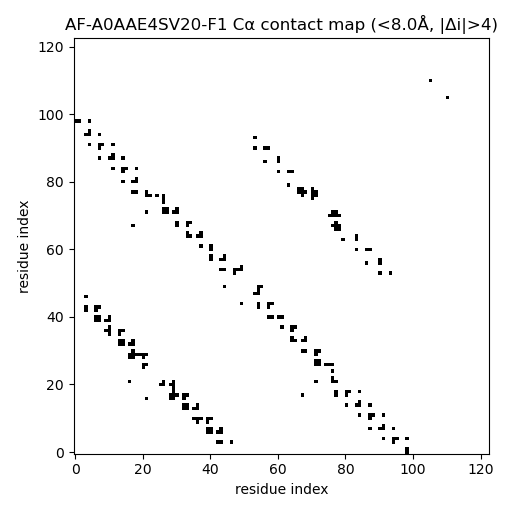ARG A 1 94 ? -2.749 7.340 12.630 1.00 88.44 94 ARG A CA 1
ATOM 700 C C . ARG A 1 94 ? -2.880 6.138 13.557 1.00 88.44 94 ARG A C 1
ATOM 702 O O . ARG A 1 94 ? -3.515 6.275 14.602 1.00 88.44 94 ARG A O 1
ATOM 709 N N . LEU A 1 95 ? -2.311 4.990 13.198 1.00 84.25 95 LEU A N 1
ATOM 710 C CA . LEU A 1 95 ? -2.310 3.794 14.044 1.00 84.25 95 LEU A CA 1
ATOM 711 C C . LEU A 1 95 ? -1.332 3.933 15.218 1.00 84.25 95 LEU A C 1
ATOM 713 O O . LEU A 1 95 ? -1.697 3.599 16.343 1.00 84.25 95 LEU A O 1
ATOM 717 N N . GLU A 1 96 ? -0.159 4.527 14.998 1.00 83.62 96 GLU A N 1
ATOM 718 C CA . GLU A 1 96 ? 0.797 4.886 16.058 1.00 83.62 96 GLU A CA 1
ATOM 719 C C . GLU A 1 96 ? 0.205 5.935 17.020 1.00 83.62 96 GLU A C 1
ATOM 721 O O . GLU A 1 96 ? 0.291 5.808 18.243 1.00 83.62 96 GLU A O 1
ATOM 726 N N . GLY A 1 97 ? -0.477 6.953 16.485 1.00 73.25 97 GLY A N 1
ATOM 727 C CA . GLY A 1 97 ? -1.170 7.972 17.275 1.00 73.25 97 GLY A CA 1
ATOM 728 C C . GLY A 1 97 ? -2.408 7.448 18.014 1.00 73.25 97 GLY A C 1
ATOM 729 O O . GLY A 1 97 ? -2.756 7.970 19.075 1.00 73.25 97 GLY A O 1
ATOM 730 N N . ALA A 1 98 ? -3.068 6.408 17.492 1.00 60.34 98 ALA A N 1
ATOM 731 C CA . ALA A 1 98 ? -4.145 5.702 18.185 1.00 60.34 98 ALA A CA 1
ATOM 732 C C . ALA A 1 98 ? -3.613 4.833 19.339 1.00 60.34 98 ALA A C 1
ATOM 734 O O . ALA A 1 98 ? -4.286 4.721 20.365 1.00 60.34 98 ALA A O 1
ATOM 735 N N . ASP A 1 99 ? -2.398 4.289 19.216 1.00 50.81 99 ASP A N 1
ATOM 736 C CA . ASP A 1 99 ? -1.688 3.620 20.315 1.00 50.81 99 ASP A CA 1
ATOM 737 C C . ASP A 1 99 ? -1.321 4.632 21.423 1.00 50.81 99 ASP A C 1
ATOM 739 O O . ASP A 1 99 ? -1.552 4.380 22.607 1.00 50.81 99 ASP A O 1
ATOM 743 N N . MET A 1 100 ? -0.926 5.861 21.050 1.00 44.91 100 MET A N 1
ATOM 744 C CA . MET A 1 100 ? -0.739 6.972 22.003 1.00 44.91 100 MET A CA 1
ATOM 745 C C . MET A 1 100 ? -2.041 7.531 22.613 1.00 44.91 100 MET A C 1
ATOM 747 O O . MET A 1 100 ? -1.981 8.203 23.644 1.00 44.91 100 MET A O 1
ATOM 751 N N . GLN A 1 101 ? -3.216 7.265 22.026 1.00 46.34 101 GLN A N 1
ATOM 752 C CA . GLN A 1 101 ? -4.531 7.588 22.612 1.00 46.34 101 GLN A CA 1
ATOM 753 C C . GLN A 1 101 ? -5.063 6.507 23.559 1.00 46.34 101 GLN A C 1
ATOM 755 O O . GLN A 1 101 ? -6.075 6.732 24.228 1.00 46.34 101 GLN A O 1
ATOM 760 N N . HIS A 1 102 ? -4.324 5.411 23.735 1.00 39.66 102 HIS A N 1
ATOM 761 C CA . HIS A 1 102 ? -4.484 4.530 24.882 1.00 39.66 102 HIS A CA 1
ATOM 762 C C . HIS A 1 102 ? -3.352 4.719 25.906 1.00 39.66 102 HIS A C 1
ATOM 764 O O . HIS A 1 102 ? -2.645 3.763 26.237 1.00 39.66 102 HIS A O 1
ATOM 770 N N . PRO A 1 103 ? -3.188 5.902 26.538 1.00 39.94 103 PRO A N 1
ATOM 771 C CA . PRO A 1 103 ? -2.559 5.898 27.837 1.00 39.94 103 PRO A CA 1
ATOM 772 C C . PRO A 1 103 ? -3.448 5.037 2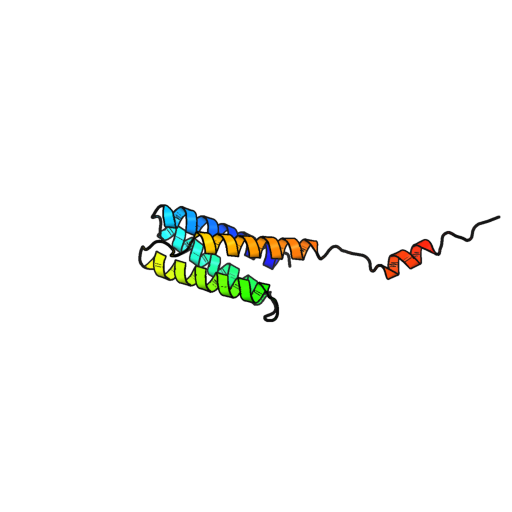8.721 1.00 39.94 103 PRO A C 1
ATOM 774 O O . PRO A 1 103 ? -4.677 5.134 28.704 1.00 39.94 103 PRO A O 1
ATOM 777 N N . ARG A 1 104 ? -2.807 4.212 29.538 1.00 45.44 104 ARG A N 1
ATOM 778 C CA . ARG A 1 104 ? -3.322 3.827 30.847 1.00 45.44 104 ARG A CA 1
ATOM 779 C C . ARG A 1 104 ? -3.716 5.095 31.620 1.00 45.44 104 ARG A C 1
ATOM 781 O O . ARG A 1 104 ? -3.003 5.512 32.527 1.00 45.44 104 ARG A O 1
ATOM 788 N N . PHE A 1 105 ? -4.815 5.747 31.262 1.00 40.97 105 PHE A N 1
ATOM 789 C CA . PHE A 1 105 ? -5.398 6.794 32.069 1.00 40.97 105 PHE A CA 1
ATOM 790 C C . PHE A 1 105 ? -6.170 6.078 33.172 1.00 40.97 105 PHE A C 1
ATOM 792 O O . PHE A 1 105 ? -7.176 5.424 32.881 1.00 40.97 105 PHE A O 1
ATOM 799 N N . PRO A 1 106 ? -5.738 6.155 34.444 1.00 43.88 106 PRO A N 1
ATOM 800 C CA . PRO A 1 106 ? -6.653 5.826 35.514 1.00 43.88 106 PRO A CA 1
ATOM 801 C C . PRO A 1 106 ? -7.835 6.785 35.366 1.00 43.88 106 PRO A C 1
ATOM 803 O O . PRO A 1 106 ? -7.652 8.000 35.279 1.00 43.88 106 PRO A O 1
ATOM 806 N N . CYS A 1 107 ? -9.036 6.216 35.279 1.00 39.91 107 CYS A N 1
ATOM 807 C CA . CYS A 1 107 ? -10.307 6.924 35.329 1.00 39.91 107 CYS A CA 1
ATOM 808 C C . CYS A 1 107 ? -10.203 8.161 36.244 1.00 39.91 107 CYS A C 1
ATOM 810 O O . CYS A 1 107 ? -9.796 8.047 37.404 1.00 39.91 107 CYS A O 1
ATOM 812 N N . MET A 1 108 ? -10.565 9.348 35.743 1.00 50.50 108 MET A N 1
ATOM 813 C CA . MET A 1 108 ? -10.530 10.585 36.536 1.00 50.50 108 MET A CA 1
ATOM 814 C C . MET A 1 108 ? -11.390 10.495 37.812 1.00 50.50 108 MET A C 1
ATOM 816 O O . MET A 1 108 ? -11.091 11.183 38.791 1.00 50.50 108 MET A O 1
ATOM 820 N N . SER A 1 109 ? -12.369 9.582 37.871 1.00 51.91 109 SER A N 1
ATOM 821 C CA . SER A 1 109 ? -13.124 9.277 39.095 1.00 51.91 109 SER A CA 1
ATOM 822 C C . SER A 1 109 ? -12.272 8.616 40.194 1.00 51.91 109 SER A C 1
ATOM 824 O O . SER A 1 109 ? -12.570 8.785 41.373 1.00 51.91 109 SER A O 1
ATOM 826 N N . CYS A 1 110 ? -11.166 7.936 39.868 1.00 47.75 110 CYS A N 1
ATOM 827 C CA . CYS A 1 110 ? -10.261 7.334 40.860 1.00 47.75 110 CYS A CA 1
ATOM 828 C C . CYS A 1 110 ? -9.273 8.346 41.477 1.00 47.75 110 CYS A C 1
ATOM 830 O O . CYS A 1 110 ? -8.814 8.155 42.605 1.00 47.75 110 CYS A O 1
ATOM 832 N N . MET A 1 111 ? -8.950 9.438 40.774 1.00 48.00 111 MET A N 1
ATOM 833 C CA . MET A 1 111 ? -8.035 10.485 41.263 1.00 48.00 111 MET A CA 1
ATOM 834 C C . MET A 1 111 ? -8.708 11.448 42.253 1.00 48.00 111 MET A C 1
ATOM 836 O O . MET A 1 111 ? -8.046 11.950 43.164 1.00 48.00 111 MET A O 1
ATOM 840 N N . GLN A 1 112 ?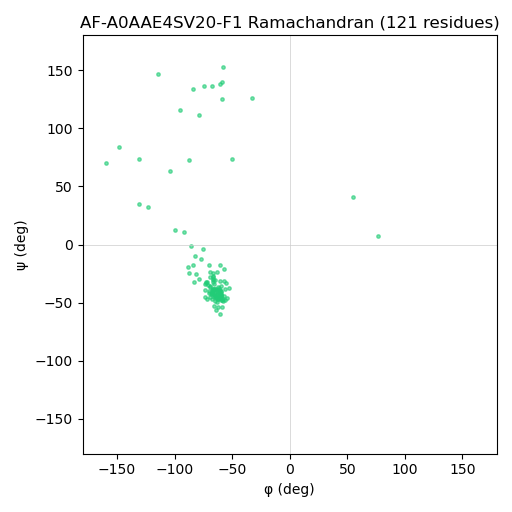 -10.022 11.668 42.137 1.00 52.44 112 GLN A N 1
ATOM 841 C CA . GLN A 1 112 ? -10.773 12.475 43.108 1.00 52.44 112 GLN A CA 1
ATOM 842 C C . GLN A 1 112 ? -10.968 11.738 44.445 1.00 52.44 112 GLN A C 1
ATOM 844 O O . GLN A 1 112 ? -10.869 12.360 45.503 1.00 52.44 112 GLN A O 1
ATOM 849 N N . ALA A 1 113 ? -11.102 10.406 44.427 1.00 49.28 113 ALA A N 1
ATOM 850 C CA . ALA A 1 113 ? -11.238 9.595 45.641 1.00 49.28 113 ALA A CA 1
ATOM 851 C C . ALA A 1 113 ? -9.974 9.582 46.532 1.00 49.28 113 ALA A C 1
ATOM 853 O O . ALA A 1 113 ? -10.082 9.439 47.747 1.00 49.28 113 ALA A O 1
ATOM 854 N N . LYS A 1 114 ? -8.771 9.783 45.967 1.00 48.09 114 LYS A N 1
ATOM 855 C CA . LYS A 1 114 ? -7.513 9.827 46.746 1.00 48.09 114 LYS A CA 1
ATOM 856 C C . LYS A 1 114 ? -7.142 11.213 47.284 1.00 48.09 114 LYS A C 1
ATOM 858 O O . LYS A 1 114 ? -6.361 11.291 48.229 1.00 48.09 114 LYS A O 1
ATOM 863 N N . ARG A 1 115 ? -7.695 12.304 46.737 1.00 48.00 115 ARG A N 1
ATOM 864 C CA . ARG A 1 115 ? -7.474 13.664 47.276 1.00 48.00 115 ARG A CA 1
ATOM 865 C C . ARG A 1 115 ? -8.414 14.024 48.431 1.00 48.00 115 ARG A C 1
ATOM 867 O O . ARG A 1 115 ? -8.085 14.919 49.198 1.00 48.00 115 ARG A O 1
ATOM 874 N N . GLY A 1 116 ? -9.524 13.305 48.605 1.00 44.22 116 GLY A N 1
ATOM 875 C CA . GLY A 1 116 ? -10.449 13.506 49.728 1.00 44.22 116 GLY A CA 1
ATOM 876 C C . GLY A 1 116 ? -9.990 12.921 51.072 1.00 44.22 116 GLY A C 1
ATOM 877 O O . GLY A 1 116 ? -10.576 13.250 52.097 1.00 44.22 116 GLY A O 1
ATOM 878 N N . LEU A 1 117 ? -8.947 12.080 51.101 1.00 52.06 117 LEU A N 1
ATOM 879 C CA . LEU A 1 117 ? -8.529 11.350 52.311 1.00 52.06 117 LEU A CA 1
ATOM 880 C C . LEU A 1 117 ? -7.340 11.975 53.067 1.00 52.06 117 LEU A C 1
ATOM 882 O O . LEU A 1 117 ? -6.758 11.327 53.928 1.00 52.06 117 LEU A O 1
ATOM 886 N N . ARG A 1 118 ? -6.952 13.217 52.746 1.00 49.59 118 ARG A N 1
ATOM 887 C CA . ARG A 1 118 ? -5.832 13.929 53.401 1.00 49.59 118 ARG A CA 1
ATOM 888 C C . ARG A 1 118 ? -6.241 15.268 54.025 1.00 49.59 118 ARG A C 1
ATOM 890 O O . ARG A 1 118 ? -5.453 16.204 54.061 1.00 49.59 118 ARG A O 1
ATOM 897 N N . ALA A 1 119 ? -7.481 15.361 54.503 1.00 48.97 119 ALA A N 1
ATOM 898 C CA . ALA A 1 119 ? -8.008 16.549 55.180 1.00 48.97 119 ALA A CA 1
ATOM 899 C C . ALA A 1 119 ? -8.703 16.221 56.515 1.00 48.97 119 ALA A C 1
ATOM 901 O O . ALA A 1 119 ? -9.687 16.860 56.875 1.00 48.97 119 ALA A O 1
ATOM 902 N N . LYS A 1 120 ? -8.208 15.218 57.249 1.00 52.47 120 LYS A N 1
ATOM 903 C CA . LYS A 1 120 ? -8.536 14.999 58.665 1.00 52.47 120 LYS A CA 1
ATOM 904 C C . LYS A 1 120 ? -7.343 14.374 59.379 1.00 52.47 120 LYS A C 1
ATOM 906 O O . LYS A 1 120 ? -7.287 13.166 59.512 1.00 52.47 120 LYS A O 1
ATOM 911 N N . GLU A 1 121 ? -6.408 15.210 59.804 1.00 42.38 121 GLU A N 1
ATOM 912 C CA . GLU A 1 121 ? -5.551 14.950 60.967 1.00 42.38 121 GLU A CA 1
ATOM 913 C C . GLU A 1 121 ? -5.006 16.308 61.427 1.00 42.38 121 GLU A C 1
ATOM 915 O O . GLU A 1 121 ? -3.867 16.697 61.202 1.00 42.38 121 GLU A O 1
ATOM 920 N N . THR A 1 122 ? -5.935 17.093 61.972 1.00 45.38 122 THR A N 1
ATOM 921 C CA . THR A 1 122 ? -5.656 18.113 62.977 1.00 45.38 122 THR A CA 1
ATOM 922 C C . THR A 1 122 ? -5.923 17.435 64.311 1.00 45.38 122 THR A C 1
ATOM 924 O O . THR A 1 122 ? -7.061 17.017 64.526 1.00 45.38 122 THR A O 1
ATOM 927 N N . ILE A 1 123 ? -4.885 17.280 65.130 1.00 50.94 123 ILE A N 1
ATOM 928 C CA . ILE A 1 123 ? -4.768 17.661 66.550 1.00 50.94 123 ILE A CA 1
ATOM 929 C C . ILE A 1 123 ? -3.276 17.583 66.878 1.00 50.94 123 ILE A C 1
ATOM 931 O O . ILE A 1 123 ? -2.670 16.531 66.581 1.00 50.94 123 ILE A O 1
#

Secondary structure (DSSP, 8-state):
-HHHHHHHHHHHHHHHHHHHHHHTT-HHHHHHHHHHHHHHHHHHHHHS-TTSHHHHHHHHHHHHHHHHHHHHHTT---S-HHHHHHHHHHHHHHHHHHHHT------HHHHHHHHTTSS----

Radius of gyration: 21.61 Å; Cα contacts (8 Å, |Δi|>4): 136; chains: 1; bounding box: 32×28×83 Å

Nearest PDB structures (foldseek):
  6gow-assembly1_E  TM=6.718E-01  e=1.947E-01  Bacillus subtilis
  6iuh-assembly2_B  TM=6.033E-01  e=1.757E-01  Rattus norvegicus
  6ch3-assembly1_B  TM=5.353E-01  e=1.947E-01  Salmonella enterica subsp. enterica serovar Typhimurium str. LT2
  6m97-assembly1_A  TM=4.608E-01  e=6.028E-01  Salmo salar
  4apo-assembly2_B  TM=4.466E-01  e=2.539E+00  Homo sapiens